Protein AF-A0A512JPA2-F1 (afdb_monomer)

Foldseek 3Di:
DDDDPDPPPPPPVVVVVVVVVVVVVVVVVVVVVVVVVVVVVVVVVVLVVCVVVPHDSVVVVVVVVLVPDDPVVSVVVVVVVLVVCVVVVNHD

Mean predicted aligned error: 10.02 Å

Radius of gyration: 28.91 Å; Cα contacts (8 Å, |Δi|>4): 13; chains: 1; bounding box: 48×40×92 Å

InterPro domains:
  IPR018753 GapR-like [MF_00797] (13-90)
  IPR046367 GapR-like, DNA-binding domain [NF010247] (12-90)
  IPR046367 GapR-like, DNA-binding domain [PF10073] (18-89)

pLDDT: mean 88.51, std 16.48, range [39.75, 98.69]

Structure (mmCIF, N/CA/C/O backbone):
data_AF-A0A512JPA2-F1
#
_entry.id   AF-A0A512JPA2-F1
#
loop_
_atom_site.group_PDB
_atom_site.id
_atom_site.type_symbol
_atom_site.label_atom_id
_atom_site.label_alt_id
_atom_site.label_comp_id
_atom_site.label_asym_id
_atom_site.label_entity_id
_atom_site.label_seq_id
_atom_site.pdbx_PDB_ins_code
_atom_site.Cartn_x
_atom_site.Ca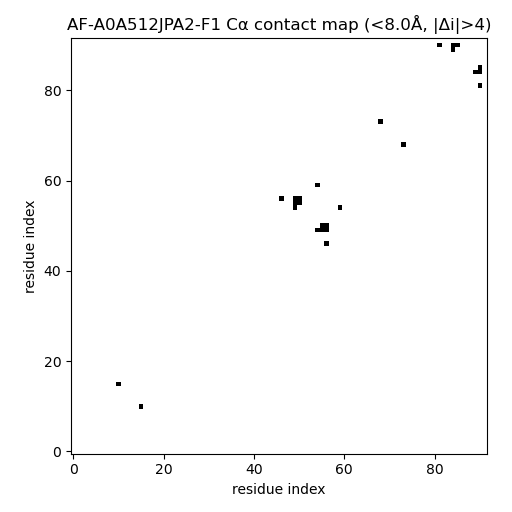rtn_y
_atom_site.Cartn_z
_atom_site.occupancy
_atom_site.B_iso_or_equiv
_atom_site.auth_seq_id
_atom_site.auth_comp_id
_atom_site.auth_asym_id
_atom_site.auth_atom_id
_atom_site.pdbx_PDB_model_num
ATOM 1 N N . MET A 1 1 ? -19.507 10.674 68.030 1.00 39.75 1 MET A N 1
ATOM 2 C CA . MET A 1 1 ? -19.845 11.987 67.441 1.00 39.75 1 MET A CA 1
ATOM 3 C C . MET A 1 1 ? -18.748 12.291 66.427 1.00 39.75 1 MET A C 1
ATOM 5 O O . MET A 1 1 ? -17.655 12.612 66.852 1.00 39.75 1 MET A O 1
ATOM 9 N N . THR A 1 2 ? -18.807 11.790 65.190 1.00 55.84 2 THR A N 1
ATOM 10 C CA . THR A 1 2 ? -19.557 12.307 64.020 1.00 55.84 2 THR A CA 1
ATOM 11 C C . THR A 1 2 ? -19.234 13.759 63.676 1.00 55.84 2 THR A C 1
ATOM 13 O O . THR A 1 2 ? -19.979 14.643 64.074 1.00 55.84 2 THR A O 1
ATOM 16 N N . THR A 1 3 ? -18.155 13.949 62.923 1.00 44.53 3 THR A N 1
ATOM 17 C CA . THR A 1 3 ? -17.979 14.838 61.756 1.00 44.53 3 THR A CA 1
ATOM 18 C C . THR A 1 3 ? -16.629 14.400 61.148 1.00 44.53 3 THR A C 1
ATOM 20 O O . THR A 1 3 ? -15.723 14.038 61.886 1.00 44.53 3 THR A O 1
ATOM 23 N N . ASP A 1 4 ? -16.424 14.237 59.849 1.00 41.19 4 ASP A N 1
ATOM 24 C CA . ASP A 1 4 ? -16.898 15.077 58.767 1.00 41.19 4 ASP A CA 1
ATOM 25 C C . ASP A 1 4 ? -16.952 14.265 57.460 1.00 41.19 4 ASP A C 1
ATOM 27 O O . ASP A 1 4 ? -15.947 13.773 56.943 1.00 41.19 4 ASP A O 1
ATOM 31 N N . THR A 1 5 ? -18.171 14.088 56.961 1.00 53.88 5 THR A N 1
ATOM 32 C CA . THR A 1 5 ? -18.463 13.661 55.597 1.00 53.88 5 THR A CA 1
ATOM 33 C C . THR A 1 5 ? -18.529 14.934 54.772 1.00 53.88 5 THR A C 1
ATOM 35 O O . THR A 1 5 ? -19.528 15.631 54.898 1.00 53.88 5 THR A O 1
ATOM 38 N N . ALA A 1 6 ? -17.521 15.220 53.940 1.00 50.00 6 ALA A N 1
ATOM 39 C CA . ALA A 1 6 ? -17.672 15.936 52.660 1.00 50.00 6 ALA A CA 1
ATOM 40 C C . ALA A 1 6 ? -16.313 16.339 52.058 1.00 50.00 6 ALA A C 1
ATOM 42 O O . ALA A 1 6 ? -16.011 17.516 51.885 1.00 50.00 6 ALA A O 1
ATOM 43 N N . ALA A 1 7 ? -15.527 15.366 51.599 1.00 52.59 7 ALA A N 1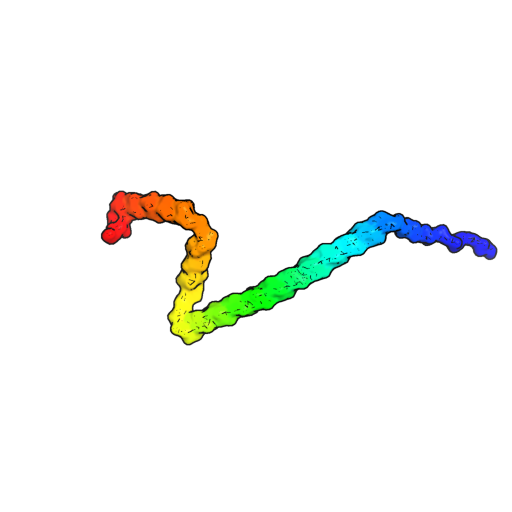
ATOM 44 C CA . ALA A 1 7 ? -14.685 15.615 50.430 1.00 52.59 7 ALA A CA 1
ATOM 45 C C . ALA A 1 7 ? -15.554 15.386 49.185 1.00 52.59 7 ALA A C 1
ATOM 47 O O . ALA A 1 7 ? -15.427 14.375 48.493 1.00 52.59 7 ALA A O 1
ATOM 48 N N . ILE A 1 8 ? -16.506 16.295 48.935 1.00 54.25 8 ILE A N 1
ATOM 49 C CA . ILE A 1 8 ? -17.161 16.361 47.628 1.00 54.25 8 ILE A CA 1
ATOM 50 C C . ILE A 1 8 ? -16.064 16.763 46.653 1.00 54.25 8 ILE A C 1
ATOM 52 O O . ILE A 1 8 ? -15.617 17.908 46.621 1.00 54.25 8 ILE A O 1
ATOM 56 N N . LYS A 1 9 ? -15.599 15.770 45.896 1.00 54.09 9 LYS A N 1
ATOM 57 C CA . LYS A 1 9 ? -14.734 15.930 44.739 1.00 54.09 9 LYS A CA 1
ATOM 58 C C . LYS A 1 9 ? -15.471 16.852 43.774 1.00 54.09 9 LYS A C 1
ATOM 60 O O . LYS A 1 9 ? -16.359 16.415 43.047 1.00 54.09 9 LYS A O 1
ATOM 65 N N . HIS A 1 10 ? -15.146 18.138 43.823 1.00 51.69 10 HIS A N 1
ATOM 66 C CA . HIS A 1 10 ? -15.559 19.092 42.814 1.00 51.69 10 HIS A CA 1
ATOM 67 C C . HIS A 1 10 ? -14.813 18.693 41.541 1.00 51.69 10 HIS A C 1
ATOM 69 O O . HIS A 1 10 ? -13.709 19.162 41.292 1.00 51.69 10 HIS A O 1
ATOM 75 N N . VAL A 1 11 ? -15.380 17.755 40.775 1.00 58.66 11 VAL A N 1
ATOM 76 C CA . VAL A 1 11 ? -14.978 17.535 39.385 1.00 58.66 11 VAL A CA 1
ATOM 77 C C . VAL A 1 11 ? -15.215 18.878 38.720 1.00 58.66 11 VAL A C 1
ATOM 79 O O . VAL A 1 11 ? -16.354 19.334 38.601 1.00 58.66 11 VAL A O 1
ATOM 82 N N . SER A 1 12 ? -14.128 19.594 38.450 1.00 55.22 12 SER A N 1
ATOM 83 C CA . SER A 1 12 ? -14.199 20.870 37.761 1.00 55.22 12 SER A CA 1
ATOM 84 C C . SER A 1 12 ? -14.870 20.594 36.415 1.00 55.22 12 SER A C 1
ATOM 86 O O . SER A 1 12 ? -14.550 19.618 35.736 1.00 55.22 12 SER A O 1
ATOM 88 N N . SER A 1 13 ? -15.865 21.393 36.037 1.00 61.53 13 SER A N 1
ATOM 89 C CA . SER A 1 13 ? -16.605 21.202 34.782 1.00 61.53 13 SER A CA 1
ATOM 90 C C . SER A 1 13 ? -15.675 21.119 33.561 1.00 61.53 13 SER A C 1
ATOM 92 O O . SER A 1 13 ? -15.998 20.438 32.594 1.00 61.53 13 SER A O 1
ATOM 94 N N . SER A 1 14 ? -14.487 21.727 33.637 1.00 63.22 14 SER A N 1
ATOM 95 C CA . SER A 1 14 ? -13.409 21.614 32.652 1.00 63.22 14 SER A CA 1
ATOM 96 C C . SER A 1 14 ? -12.808 20.209 32.519 1.00 63.22 14 SER A C 1
ATOM 98 O O . SER A 1 14 ? -12.523 19.792 31.401 1.00 63.22 14 SER A O 1
ATOM 100 N N . GLU A 1 15 ? -12.634 19.459 33.615 1.00 68.81 15 GLU A N 1
ATOM 101 C CA . GLU A 1 15 ? -12.137 18.072 33.567 1.00 68.81 15 GLU A CA 1
ATOM 102 C C . GLU A 1 15 ? -13.156 17.132 32.910 1.00 68.81 15 GLU A C 1
ATOM 104 O O . GLU A 1 15 ? -12.774 16.240 32.155 1.00 68.81 15 GLU A O 1
ATOM 109 N N . GLY A 1 16 ? -14.452 17.360 33.152 1.00 77.19 16 GLY A N 1
ATOM 110 C CA . GLY A 1 16 ? -15.532 16.624 32.489 1.00 77.19 16 GLY A CA 1
ATOM 111 C C . GLY A 1 16 ? -15.571 16.880 30.980 1.00 77.19 16 GLY A C 1
ATOM 112 O O . GLY A 1 16 ? -15.598 15.933 30.200 1.00 77.19 16 GLY A O 1
ATOM 113 N N . VAL A 1 17 ? -15.478 18.150 30.567 1.00 78.62 17 VAL A N 1
ATOM 114 C CA . VAL A 1 17 ? -15.473 18.537 29.144 1.00 78.62 17 VAL A CA 1
ATOM 115 C C . VAL A 1 17 ? -14.261 17.959 28.403 1.00 78.62 17 VAL A C 1
ATOM 117 O O . VAL A 1 17 ? -14.428 17.397 27.324 1.00 78.62 17 VAL A O 1
ATOM 120 N N . ALA A 1 18 ? -13.060 18.018 28.991 1.00 88.12 18 ALA A N 1
ATOM 121 C CA . ALA A 1 18 ? -11.857 17.445 28.380 1.00 88.12 18 ALA A CA 1
ATOM 122 C C . ALA A 1 18 ? -11.931 15.911 28.248 1.00 88.12 18 ALA A C 1
ATOM 124 O O . ALA A 1 18 ? -11.474 15.343 27.256 1.00 88.12 18 ALA A O 1
ATOM 125 N N . ALA A 1 19 ? -12.529 15.226 29.229 1.00 91.06 19 ALA A N 1
ATOM 126 C CA . ALA A 1 19 ? -12.729 13.781 29.167 1.00 91.06 19 ALA A CA 1
ATOM 127 C C . ALA A 1 19 ? -13.740 13.381 28.079 1.00 91.06 19 ALA A C 1
ATOM 129 O O . ALA A 1 19 ? -13.543 12.371 27.402 1.00 91.06 19 ALA A O 1
ATOM 130 N N . ASP A 1 20 ? -14.805 14.159 27.894 1.00 93.06 20 ASP A N 1
ATOM 131 C CA . ASP A 1 20 ? -15.820 13.882 26.876 1.00 93.06 20 ASP A CA 1
ATOM 132 C C . ASP A 1 20 ? -15.329 14.200 25.457 1.00 93.06 20 ASP A C 1
ATOM 134 O O . ASP A 1 20 ? -15.650 13.467 24.521 1.00 93.06 20 ASP A O 1
ATOM 138 N N . GLU A 1 21 ? -14.489 15.223 25.289 1.00 94.12 21 GLU A N 1
ATOM 139 C CA . GLU A 1 21 ? -13.797 15.493 24.025 1.00 94.12 21 GLU A CA 1
ATOM 140 C C . GLU A 1 21 ? -12.827 14.352 23.661 1.00 94.12 21 GLU A C 1
ATOM 142 O O . GLU A 1 21 ? -12.839 13.854 22.532 1.00 94.12 21 GLU A O 1
ATOM 147 N N . LEU A 1 22 ? -12.040 13.863 24.627 1.00 95.00 22 LEU A N 1
ATOM 148 C CA . LEU A 1 22 ? -11.136 12.730 24.414 1.00 95.00 22 LEU A CA 1
ATOM 149 C C . LEU A 1 22 ? -11.888 11.459 23.986 1.00 95.00 22 LEU A C 1
ATOM 151 O O . LEU A 1 22 ? -11.442 10.775 23.064 1.00 95.00 22 LEU A O 1
ATOM 155 N N . LYS A 1 23 ? -13.037 11.153 24.607 1.00 96.88 23 LYS A N 1
ATOM 156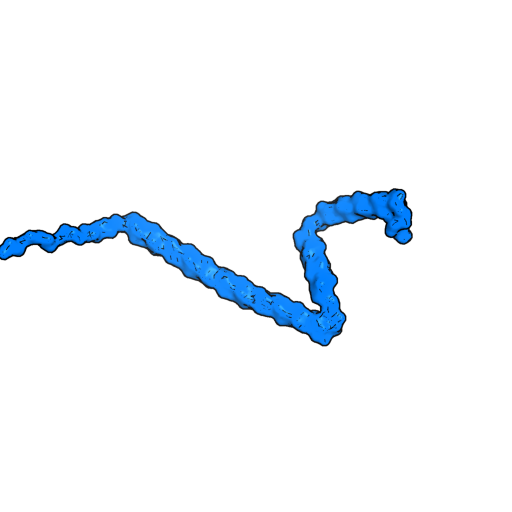 C CA . LYS A 1 23 ? -13.878 10.007 24.210 1.00 96.88 23 LYS A CA 1
ATOM 157 C C . LYS A 1 23 ? -14.324 10.110 22.753 1.00 96.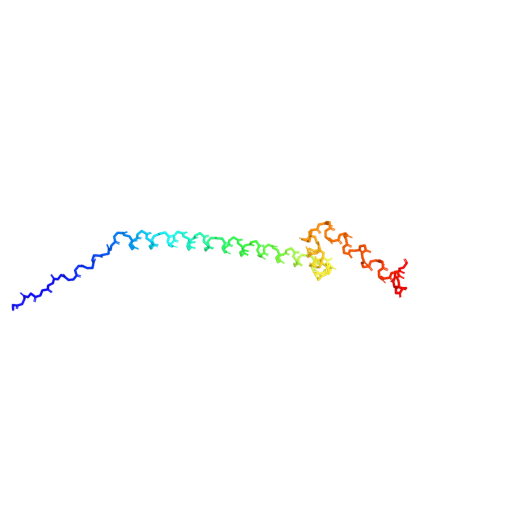88 23 LYS A C 1
ATOM 159 O O . LYS A 1 23 ? -14.200 9.135 22.023 1.00 96.88 23 LYS A O 1
ATOM 164 N N . GLN A 1 24 ? -14.762 11.289 22.305 1.00 97.75 24 GLN A N 1
ATOM 165 C CA . GLN A 1 24 ? -15.182 11.494 20.913 1.00 97.75 24 GLN A CA 1
ATOM 166 C C . GLN A 1 24 ? -14.039 11.244 19.920 1.00 97.75 24 GLN A C 1
ATOM 168 O O . GLN A 1 24 ? -14.256 10.649 18.861 1.00 97.75 24 GLN A O 1
ATOM 173 N N . PHE A 1 25 ? -12.812 11.667 20.248 1.00 98.12 25 PHE A N 1
ATOM 174 C CA . PHE A 1 25 ? -11.643 11.358 19.423 1.00 98.12 25 PHE A CA 1
ATOM 175 C C . PHE A 1 25 ? -11.340 9.857 19.386 1.00 98.12 25 PHE A C 1
ATOM 177 O O . PHE A 1 25 ? -11.081 9.332 18.303 1.00 98.12 25 PHE A O 1
ATOM 184 N N . ILE A 1 26 ? -11.400 9.168 20.531 1.00 98.31 26 ILE A N 1
ATOM 185 C CA . ILE A 1 26 ? -11.166 7.719 20.619 1.00 98.31 26 ILE A CA 1
ATOM 186 C C . ILE A 1 26 ? -12.195 6.958 19.782 1.00 98.31 26 ILE A C 1
ATOM 188 O O . ILE A 1 26 ? -11.804 6.217 18.886 1.00 98.31 26 ILE A O 1
ATOM 192 N N . GLU A 1 27 ? -13.489 7.212 19.985 1.00 98.50 27 GLU A N 1
ATOM 193 C CA . GLU A 1 27 ? -14.569 6.544 19.246 1.00 98.50 27 GLU A CA 1
ATOM 194 C C . GLU A 1 27 ? -14.450 6.764 17.729 1.00 98.50 27 GLU A C 1
ATOM 196 O O . GLU A 1 27 ? -14.721 5.871 16.921 1.00 98.50 27 GLU A O 1
ATOM 201 N N . ARG A 1 28 ? -14.021 7.963 17.311 1.00 98.50 28 ARG A N 1
ATOM 202 C CA . ARG A 1 28 ? -13.768 8.257 15.897 1.00 98.50 28 ARG A CA 1
ATOM 203 C C . ARG A 1 28 ? -12.572 7.472 15.356 1.00 98.50 28 ARG A C 1
ATOM 205 O O . ARG A 1 28 ? -12.643 7.000 14.225 1.00 98.50 28 ARG A O 1
ATOM 212 N N . ILE A 1 29 ? -11.484 7.350 16.118 1.00 98.44 29 ILE A N 1
ATOM 213 C CA . ILE A 1 29 ? -10.299 6.576 15.717 1.00 98.44 29 ILE A CA 1
ATOM 214 C C . ILE A 1 29 ? -10.632 5.086 15.632 1.00 98.44 29 ILE A C 1
ATOM 216 O O . ILE A 1 29 ? -10.253 4.451 14.654 1.00 98.44 29 ILE A O 1
ATOM 220 N N . GLU A 1 30 ? -11.364 4.538 16.602 1.00 98.50 30 GLU A N 1
ATOM 221 C CA . GLU A 1 30 ? -11.763 3.125 16.610 1.00 98.50 30 GLU A CA 1
ATOM 222 C C . GLU A 1 30 ? -12.584 2.774 15.369 1.00 98.50 30 GLU A C 1
ATOM 224 O O . GLU A 1 30 ? -12.254 1.824 14.661 1.00 98.50 30 GLU A O 1
ATOM 229 N N . ARG A 1 31 ? -13.562 3.616 15.014 1.00 98.62 31 ARG A N 1
ATOM 230 C CA . ARG A 1 31 ? -14.325 3.459 13.768 1.00 98.62 31 ARG A CA 1
ATOM 231 C C . ARG A 1 31 ? -13.433 3.484 12.523 1.00 98.62 31 ARG A C 1
ATOM 233 O O . ARG A 1 31 ? -13.602 2.667 11.624 1.00 98.62 31 ARG A O 1
ATOM 240 N N . LEU A 1 32 ? -12.471 4.408 12.464 1.00 98.69 32 LEU A N 1
ATOM 241 C CA . LEU A 1 32 ? -11.536 4.496 11.337 1.00 98.69 32 LEU A CA 1
ATOM 242 C C . LEU A 1 32 ? -10.604 3.275 11.259 1.00 98.69 32 LEU A C 1
ATOM 244 O O . LEU A 1 32 ? -10.254 2.844 10.161 1.00 98.69 32 LEU A O 1
ATOM 248 N N . GLU A 1 33 ? -10.199 2.702 12.394 1.00 98.62 33 GLU A N 1
ATOM 249 C CA . GLU A 1 33 ? -9.411 1.466 12.424 1.00 98.62 33 GLU A CA 1
ATOM 250 C C . GLU A 1 33 ? -10.240 0.252 11.975 1.00 98.62 33 GLU A C 1
ATOM 252 O O . GLU A 1 33 ? -9.718 -0.590 11.241 1.00 98.62 33 GLU A O 1
ATOM 257 N N . GLU A 1 34 ? -11.531 0.186 12.313 1.00 98.38 34 GLU A N 1
ATOM 258 C CA . GLU A 1 34 ? -12.450 -0.831 11.783 1.00 98.38 34 GLU A CA 1
ATOM 259 C C . GLU A 1 34 ? -12.608 -0.719 10.257 1.00 98.38 34 GLU A C 1
ATOM 261 O O . GLU A 1 34 ? -12.439 -1.709 9.540 1.00 98.38 34 GLU A O 1
ATOM 266 N N . GLU A 1 35 ? -12.846 0.488 9.734 1.00 98.44 35 GLU A N 1
ATOM 267 C CA . GLU A 1 35 ? -12.940 0.743 8.288 1.00 98.44 35 GLU A CA 1
ATOM 268 C C . GLU A 1 35 ? -11.639 0.363 7.561 1.00 98.44 35 GLU A C 1
ATOM 270 O O . GLU A 1 35 ? -11.646 -0.322 6.535 1.00 98.44 35 GLU A O 1
ATOM 275 N N . LYS A 1 36 ? -10.489 0.746 8.123 1.00 98.12 36 LYS A N 1
ATOM 276 C CA . LYS A 1 36 ? -9.163 0.387 7.606 1.00 98.12 36 LYS A CA 1
ATOM 277 C C . LYS A 1 36 ? -8.932 -1.122 7.629 1.00 98.12 36 LYS A C 1
ATOM 279 O O . LYS A 1 36 ? -8.300 -1.646 6.705 1.00 98.12 36 LYS A O 1
ATOM 284 N N . ALA A 1 37 ? -9.406 -1.827 8.656 1.00 98.06 37 ALA A N 1
ATOM 285 C CA . ALA A 1 37 ? -9.306 -3.279 8.746 1.00 98.06 37 ALA A CA 1
ATOM 286 C C . ALA A 1 37 ? -10.152 -3.967 7.668 1.00 98.06 37 ALA A C 1
ATOM 288 O O . ALA A 1 37 ? -9.636 -4.868 7.003 1.00 98.06 37 ALA A O 1
ATOM 289 N N . ALA A 1 38 ? -11.384 -3.500 7.439 1.00 98.38 38 ALA A N 1
ATOM 290 C CA . ALA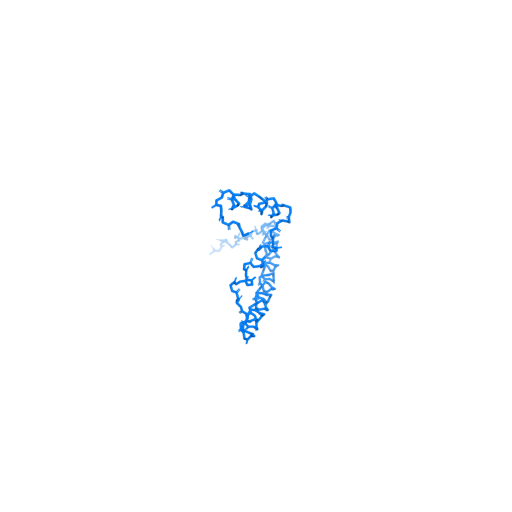 A 1 38 ? -12.253 -3.987 6.368 1.00 98.38 38 ALA A CA 1
ATOM 291 C C . ALA A 1 38 ? -11.594 -3.807 4.990 1.00 98.38 38 ALA A C 1
ATOM 293 O O . ALA A 1 38 ? -11.356 -4.787 4.287 1.00 98.38 38 ALA A O 1
ATOM 294 N N . VAL A 1 39 ? -11.141 -2.589 4.669 1.00 98.38 39 VAL A N 1
ATOM 295 C CA . VAL A 1 39 ? -10.450 -2.295 3.398 1.00 98.38 39 VAL A CA 1
ATOM 296 C C . VAL A 1 39 ? -9.169 -3.123 3.246 1.00 98.38 39 VAL A C 1
ATOM 298 O O . VAL A 1 39 ? -8.835 -3.598 2.160 1.00 98.38 39 VAL A O 1
ATOM 301 N N . SER A 1 40 ? -8.427 -3.329 4.337 1.00 98.19 40 SER A N 1
ATOM 302 C CA . SER A 1 40 ? -7.236 -4.185 4.325 1.00 98.19 40 SER A CA 1
ATOM 303 C C . SER A 1 40 ? -7.572 -5.657 4.074 1.00 98.19 40 SER A C 1
ATOM 305 O O . SER A 1 40 ? -6.746 -6.371 3.500 1.00 98.19 40 SER A O 1
ATOM 307 N N . GLY A 1 41 ? -8.745 -6.116 4.517 1.00 98.62 41 GLY A N 1
ATOM 308 C CA . GLY A 1 41 ? -9.314 -7.423 4.200 1.00 98.62 41 GLY A CA 1
ATOM 309 C C . GLY A 1 41 ? -9.574 -7.560 2.704 1.00 98.62 41 GLY A C 1
ATOM 310 O O . GLY A 1 41 ? -8.968 -8.423 2.069 1.00 98.62 41 GLY A O 1
ATOM 311 N N . ASP A 1 42 ? -10.335 -6.631 2.129 1.00 98.69 42 ASP A N 1
ATOM 312 C CA . ASP A 1 42 ? -10.671 -6.618 0.699 1.00 98.69 42 ASP A CA 1
ATOM 313 C C . ASP A 1 42 ? -9.409 -6.626 -0.183 1.00 98.69 42 ASP A C 1
ATOM 315 O O . ASP A 1 42 ? -9.280 -7.399 -1.134 1.00 98.69 42 ASP A O 1
ATOM 319 N N . ILE A 1 43 ? -8.396 -5.824 0.172 1.00 98.31 43 ILE A N 1
ATOM 320 C CA . ILE A 1 43 ? -7.110 -5.799 -0.545 1.00 98.31 43 ILE A CA 1
ATOM 321 C C . ILE A 1 43 ? -6.416 -7.172 -0.506 1.00 98.31 43 ILE A C 1
ATOM 323 O O . ILE A 1 43 ? -5.797 -7.585 -1.493 1.00 98.31 43 ILE A O 1
ATOM 327 N N . LYS A 1 44 ? -6.475 -7.889 0.625 1.00 98.25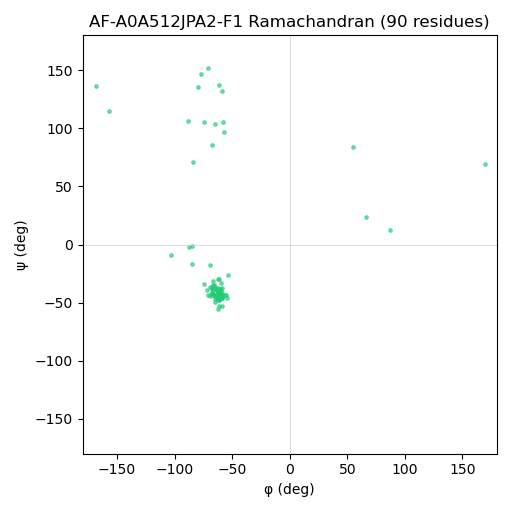 44 LYS A N 1
ATOM 328 C CA . LYS A 1 44 ? -5.886 -9.233 0.741 1.00 98.25 44 LYS A CA 1
ATOM 329 C C . LYS A 1 44 ? -6.621 -10.240 -0.137 1.00 98.25 44 LYS A C 1
ATOM 331 O O . LYS A 1 44 ? -5.946 -11.066 -0.750 1.00 98.25 44 LYS A O 1
ATOM 336 N N . GLU A 1 45 ? -7.946 -10.160 -0.222 1.00 98.56 45 GLU A N 1
ATOM 337 C CA . GLU A 1 45 ? -8.748 -11.019 -1.099 1.00 98.56 45 GLU A CA 1
ATOM 338 C C . GLU A 1 45 ? -8.376 -10.806 -2.569 1.00 98.56 45 GLU A C 1
ATOM 340 O O . GLU A 1 45 ? -8.060 -11.771 -3.262 1.00 98.56 45 GLU A O 1
ATOM 345 N N . VAL A 1 46 ? -8.232 -9.553 -3.014 1.00 98.50 46 VAL A N 1
ATOM 346 C CA . VAL A 1 46 ? -7.764 -9.238 -4.377 1.00 98.50 46 VAL A CA 1
ATOM 347 C C . VAL A 1 46 ? -6.371 -9.820 -4.650 1.00 98.50 46 VAL A C 1
ATOM 349 O O . VAL A 1 46 ? -6.118 -10.387 -5.715 1.00 98.50 46 VAL A O 1
ATOM 352 N N . PHE A 1 47 ? -5.441 -9.734 -3.692 1.00 98.50 47 PHE A N 1
ATOM 353 C CA . PHE A 1 47 ? -4.130 -10.374 -3.842 1.00 98.50 47 PHE A CA 1
ATOM 354 C C . PHE A 1 47 ? -4.207 -11.906 -3.875 1.00 98.50 47 PHE A C 1
ATOM 356 O O . PHE A 1 47 ? -3.413 -12.537 -4.580 1.00 98.50 47 PHE A O 1
ATOM 363 N N . ALA A 1 48 ? -5.133 -12.511 -3.131 1.00 98.38 48 ALA A N 1
ATOM 364 C CA . ALA A 1 48 ? -5.369 -13.949 -3.175 1.00 98.38 48 ALA A CA 1
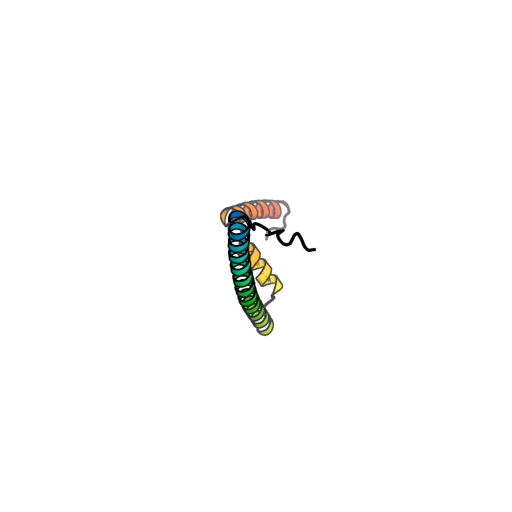ATOM 365 C C . ALA A 1 48 ? -5.945 -14.374 -4.534 1.00 98.38 48 ALA A C 1
ATOM 367 O O . ALA A 1 48 ? -5.470 -15.355 -5.108 1.00 98.38 48 ALA A O 1
ATOM 368 N N . GLU A 1 49 ? -6.878 -13.602 -5.097 1.00 98.50 49 GLU A N 1
ATOM 369 C CA . GLU A 1 49 ? -7.400 -13.822 -6.447 1.00 98.50 49 GLU A CA 1
ATOM 370 C C . GLU A 1 49 ? -6.305 -13.739 -7.511 1.00 98.50 49 GLU A C 1
ATOM 372 O O . GLU A 1 49 ? -6.202 -14.626 -8.359 1.00 98.50 49 GLU A O 1
ATOM 377 N N . LEU A 1 50 ? -5.454 -12.708 -7.455 1.00 98.44 50 LEU A N 1
ATOM 378 C CA . LEU A 1 50 ? -4.308 -12.566 -8.359 1.00 98.44 50 LEU A CA 1
ATOM 379 C C . LEU A 1 50 ? -3.424 -13.815 -8.324 1.00 98.44 50 LEU A C 1
ATOM 381 O O . LEU A 1 50 ? -3.072 -14.358 -9.373 1.00 98.44 50 LEU A O 1
ATOM 385 N N . LYS A 1 51 ? -3.119 -14.308 -7.119 1.00 97.81 51 LYS A N 1
ATOM 386 C CA . LYS A 1 51 ? -2.332 -15.529 -6.934 1.00 97.81 51 LYS A CA 1
ATOM 387 C C . LYS A 1 51 ? -3.041 -16.758 -7.508 1.00 97.81 51 LYS A C 1
ATOM 389 O O . LYS A 1 51 ? -2.400 -17.550 -8.192 1.00 97.81 51 LYS A O 1
ATOM 394 N N . GLY A 1 52 ? -4.343 -16.914 -7.260 1.00 98.31 52 GLY A N 1
ATOM 395 C CA . GLY A 1 52 ? -5.147 -18.024 -7.784 1.00 98.31 52 GLY A CA 1
ATOM 396 C C . GLY A 1 52 ? -5.231 -18.042 -9.313 1.00 98.31 52 GLY A C 1
ATOM 397 O O . GLY A 1 52 ? -5.297 -19.110 -9.914 1.00 98.31 52 GLY A O 1
ATOM 398 N N . ARG A 1 53 ? -5.151 -16.867 -9.947 1.00 98.38 53 ARG A N 1
ATOM 399 C CA . ARG A 1 53 ? -5.096 -16.701 -11.408 1.00 98.38 53 ARG A CA 1
ATOM 400 C C . ARG A 1 53 ? -3.681 -16.831 -11.993 1.00 98.38 53 ARG A C 1
ATOM 402 O O . ARG A 1 53 ? -3.525 -16.733 -13.205 1.00 98.38 53 ARG A O 1
ATOM 409 N N . GLY A 1 54 ? -2.660 -17.051 -11.161 1.00 98.06 54 GLY A N 1
ATOM 410 C CA . GLY A 1 54 ? -1.275 -17.262 -11.593 1.00 98.06 54 GLY A CA 1
ATOM 411 C C . GLY A 1 54 ? -0.436 -15.992 -11.773 1.00 98.06 54 GLY A C 1
ATOM 412 O O . GLY A 1 54 ? 0.659 -16.071 -12.324 1.00 98.06 54 GLY A O 1
ATOM 413 N N . PHE A 1 55 ? -0.899 -14.827 -11.309 1.00 98.50 55 PHE A N 1
ATOM 414 C CA . PHE A 1 55 ? -0.096 -13.601 -11.342 1.00 98.50 55 PHE A CA 1
ATOM 415 C C . PHE A 1 55 ? 0.966 -13.578 -10.234 1.00 98.50 55 PHE A C 1
ATOM 417 O O . PHE A 1 55 ? 0.732 -14.023 -9.105 1.00 98.50 55 PHE A O 1
ATOM 424 N N . ASP A 1 56 ? 2.120 -12.971 -10.526 1.00 98.00 56 ASP A N 1
ATOM 425 C CA . ASP A 1 56 ? 3.147 -12.699 -9.520 1.00 98.00 56 ASP A CA 1
ATOM 426 C C . ASP A 1 56 ? 2.727 -11.523 -8.620 1.00 98.00 56 ASP A C 1
ATOM 428 O O . ASP A 1 56 ? 2.793 -10.345 -8.984 1.00 98.00 56 ASP A O 1
ATOM 432 N N . VAL A 1 57 ? 2.324 -11.856 -7.394 1.00 97.94 57 VAL A N 1
ATOM 433 C CA . VAL A 1 57 ? 1.915 -10.888 -6.368 1.00 97.94 57 VAL A CA 1
ATOM 434 C C . VAL A 1 57 ? 3.035 -9.903 -6.005 1.00 97.94 57 VAL A C 1
ATOM 436 O O . VAL A 1 57 ? 2.745 -8.746 -5.694 1.00 97.94 57 VAL A O 1
ATOM 439 N N . LYS A 1 58 ? 4.310 -10.316 -6.032 1.00 97.25 58 LYS A N 1
ATOM 440 C CA . LYS A 1 58 ? 5.441 -9.418 -5.754 1.00 97.25 58 LYS A CA 1
ATOM 441 C C . LYS A 1 58 ? 5.599 -8.400 -6.876 1.00 97.25 58 LYS A C 1
ATOM 443 O O . LYS A 1 58 ? 5.726 -7.215 -6.581 1.00 97.25 58 LYS A O 1
ATOM 448 N N . ALA A 1 59 ? 5.515 -8.837 -8.133 1.00 98.12 59 ALA A N 1
ATOM 449 C CA . ALA A 1 59 ? 5.567 -7.935 -9.281 1.00 98.12 59 ALA A CA 1
ATOM 450 C C . ALA A 1 59 ? 4.432 -6.898 -9.229 1.00 98.12 59 ALA A C 1
ATOM 452 O O . ALA A 1 59 ? 4.680 -5.701 -9.372 1.00 98.12 59 ALA A O 1
ATOM 453 N N . VAL A 1 60 ? 3.202 -7.324 -8.917 1.00 98.00 60 VAL A N 1
ATOM 454 C CA . VAL A 1 60 ? 2.062 -6.403 -8.759 1.00 98.00 60 VAL A CA 1
ATOM 455 C C . VAL A 1 60 ? 2.295 -5.398 -7.626 1.00 98.00 60 VAL A C 1
ATOM 457 O O . VAL A 1 60 ? 2.013 -4.213 -7.795 1.00 98.00 60 VAL A O 1
ATOM 460 N N . ARG A 1 61 ? 2.853 -5.820 -6.482 1.00 97.25 61 ARG A N 1
ATOM 461 C CA . ARG A 1 61 ? 3.210 -4.895 -5.388 1.00 97.25 61 ARG A CA 1
ATOM 462 C C . ARG A 1 61 ? 4.242 -3.858 -5.826 1.00 97.25 61 ARG A C 1
ATOM 464 O O . ARG A 1 61 ? 4.074 -2.685 -5.495 1.00 97.25 61 ARG A O 1
ATOM 471 N N . SER A 1 62 ? 5.254 -4.264 -6.591 1.00 96.69 62 SER A N 1
ATOM 472 C CA . SER A 1 62 ? 6.233 -3.340 -7.172 1.00 96.69 62 SER A CA 1
ATOM 473 C C . SER A 1 62 ? 5.564 -2.336 -8.110 1.00 96.69 62 SER A C 1
ATOM 475 O O . SER A 1 62 ? 5.809 -1.139 -7.993 1.00 96.69 62 SER A O 1
ATOM 477 N N . ILE A 1 63 ? 4.645 -2.789 -8.971 1.00 96.00 63 ILE A N 1
ATOM 478 C CA . ILE A 1 63 ? 3.871 -1.906 -9.858 1.00 96.00 63 ILE A CA 1
ATOM 479 C C . ILE A 1 63 ? 3.046 -0.904 -9.043 1.00 96.00 63 ILE A C 1
ATOM 481 O O . ILE A 1 63 ? 3.059 0.286 -9.347 1.00 96.00 63 ILE A O 1
ATOM 485 N N . LEU A 1 64 ? 2.352 -1.341 -7.988 1.00 96.62 64 LEU A N 1
ATOM 486 C CA . LEU A 1 64 ? 1.590 -0.435 -7.123 1.00 96.62 64 LEU A CA 1
ATOM 487 C C . LEU A 1 64 ? 2.490 0.597 -6.434 1.00 96.62 64 LEU A C 1
ATOM 489 O O . LEU A 1 64 ? 2.090 1.751 -6.315 1.00 96.62 64 LEU A O 1
ATOM 493 N N . ALA A 1 65 ? 3.692 0.209 -6.001 1.00 94.75 65 ALA A N 1
ATOM 494 C CA . ALA A 1 65 ? 4.659 1.136 -5.420 1.00 94.75 65 ALA A CA 1
ATOM 495 C C . ALA A 1 65 ? 5.125 2.180 -6.446 1.00 94.75 65 ALA A C 1
ATOM 497 O O . ALA A 1 65 ? 5.098 3.369 -6.146 1.00 94.75 65 ALA A O 1
ATOM 498 N N . ILE A 1 66 ? 5.455 1.754 -7.670 1.00 92.19 66 ILE A N 1
ATOM 499 C CA . ILE A 1 66 ? 5.820 2.650 -8.779 1.00 92.19 66 ILE A CA 1
ATOM 500 C C . ILE A 1 66 ? 4.676 3.620 -9.092 1.00 92.19 66 ILE A C 1
ATOM 502 O O . ILE A 1 66 ? 4.902 4.808 -9.284 1.00 92.19 66 ILE A O 1
ATOM 506 N N . ARG A 1 67 ? 3.430 3.136 -9.108 1.00 93.44 67 ARG A N 1
ATOM 507 C CA . ARG A 1 67 ? 2.242 3.952 -9.409 1.00 93.44 67 ARG A CA 1
ATOM 508 C C . ARG A 1 67 ? 1.891 4.976 -8.328 1.00 93.44 67 ARG A C 1
ATOM 510 O O . ARG A 1 67 ? 1.106 5.872 -8.609 1.00 93.44 67 ARG A O 1
ATOM 517 N N . LYS A 1 68 ? 2.416 4.821 -7.110 1.00 94.50 68 LYS A N 1
ATOM 518 C CA . LYS A 1 68 ? 2.247 5.789 -6.015 1.00 94.50 68 LYS A CA 1
ATOM 519 C C . LYS A 1 68 ? 3.272 6.921 -6.055 1.00 94.50 68 LYS A C 1
ATOM 521 O O . LYS A 1 68 ? 3.078 7.907 -5.354 1.00 94.50 68 LYS A O 1
ATOM 526 N N . GLN A 1 69 ? 4.364 6.755 -6.797 1.00 91.31 69 GLN A N 1
ATOM 527 C CA . GLN A 1 69 ? 5.375 7.797 -6.944 1.00 91.31 69 GLN A CA 1
ATOM 528 C C . GLN A 1 69 ? 4.832 8.940 -7.799 1.00 91.31 69 GLN A C 1
ATOM 530 O O . GLN A 1 69 ? 3.985 8.721 -8.669 1.00 91.31 69 GLN A O 1
ATOM 535 N N . ASP A 1 70 ? 5.348 10.145 -7.563 1.00 93.81 70 ASP A N 1
ATOM 536 C CA . ASP A 1 70 ? 5.073 11.276 -8.434 1.00 93.81 70 ASP A CA 1
ATOM 537 C C . ASP A 1 70 ? 5.586 10.995 -9.858 1.00 93.81 70 ASP A C 1
ATOM 539 O O . ASP A 1 70 ? 6.657 10.411 -10.061 1.00 93.81 70 ASP A O 1
ATOM 543 N N . HIS A 1 71 ? 4.778 11.362 -10.855 1.00 90.81 71 HIS A N 1
ATOM 544 C CA . HIS A 1 71 ? 5.060 11.026 -12.244 1.00 90.81 71 HIS A CA 1
ATOM 545 C C . HIS A 1 71 ? 6.291 11.764 -12.776 1.00 90.81 71 HIS A C 1
ATOM 547 O O . HIS A 1 71 ? 7.084 11.152 -13.491 1.00 90.81 71 HIS A O 1
ATOM 553 N N . SER A 1 72 ? 6.451 13.056 -12.468 1.00 92.44 72 SER A N 1
ATOM 554 C CA . SER A 1 72 ? 7.581 13.830 -12.987 1.00 92.44 72 SER A CA 1
ATOM 555 C C . SER A 1 72 ? 8.880 13.384 -12.325 1.00 92.44 72 SER A C 1
ATOM 557 O O . SER A 1 72 ? 9.845 13.115 -13.039 1.00 92.44 72 SER A O 1
ATOM 559 N N . GLU A 1 73 ? 8.876 13.172 -11.005 1.00 92.81 73 GLU A N 1
ATOM 560 C CA . GLU A 1 73 ? 10.040 12.640 -10.286 1.00 92.81 73 GLU A CA 1
ATOM 561 C C . GLU A 1 73 ? 10.454 11.256 -10.803 1.00 92.81 73 GLU A C 1
ATOM 563 O O . GLU A 1 73 ? 11.643 10.945 -10.913 1.00 92.81 73 GLU A O 1
ATOM 568 N N . ARG A 1 74 ? 9.478 10.394 -11.121 1.00 92.25 74 ARG A N 1
ATOM 569 C CA . ARG A 1 74 ? 9.754 9.075 -11.697 1.00 92.25 74 ARG A CA 1
ATOM 570 C C . ARG A 1 74 ? 10.395 9.203 -13.076 1.00 92.25 74 ARG A C 1
ATOM 572 O O . ARG A 1 74 ? 11.415 8.564 -13.307 1.00 92.25 74 ARG A O 1
ATOM 579 N N . THR A 1 75 ? 9.822 10.010 -13.967 1.00 92.62 75 THR A N 1
ATOM 580 C CA . THR A 1 75 ? 10.339 10.183 -15.331 1.00 92.62 75 THR A CA 1
ATOM 581 C C . THR A 1 75 ? 11.741 10.790 -15.337 1.00 92.62 75 THR A C 1
ATOM 583 O O . THR A 1 75 ? 12.593 10.333 -16.092 1.00 92.62 75 THR A O 1
ATOM 586 N N . GLU A 1 76 ? 12.016 11.766 -14.469 1.00 94.12 76 GLU A N 1
ATOM 587 C CA . GLU A 1 76 ? 13.362 12.330 -14.319 1.00 94.12 76 GLU A CA 1
ATOM 588 C C . GLU A 1 76 ? 14.367 11.261 -13.866 1.00 94.12 76 GLU A C 1
ATOM 590 O O . GLU A 1 76 ? 15.433 11.099 -14.464 1.00 94.12 76 GLU A O 1
ATOM 595 N N . ARG A 1 77 ? 14.004 10.467 -12.852 1.00 92.62 77 ARG A N 1
ATOM 596 C CA . ARG A 1 77 ? 14.845 9.372 -12.355 1.00 92.62 77 ARG A CA 1
ATOM 597 C C . ARG A 1 77 ? 15.090 8.300 -13.417 1.00 92.62 77 ARG A C 1
ATOM 599 O O . ARG A 1 77 ? 16.207 7.799 -13.515 1.00 92.62 77 ARG A O 1
ATOM 606 N N . GLU A 1 78 ? 14.064 7.941 -14.185 1.00 93.88 78 GLU A N 1
ATOM 607 C CA . GLU A 1 78 ? 14.158 6.974 -15.284 1.00 93.88 78 GLU A CA 1
ATOM 608 C C . GLU A 1 78 ? 15.098 7.480 -16.384 1.00 93.88 78 GLU A C 1
ATOM 610 O O . GLU A 1 78 ? 15.965 6.724 -16.811 1.00 93.88 78 GLU A O 1
ATOM 615 N N . ALA A 1 79 ? 15.020 8.762 -16.758 1.00 95.62 79 ALA A N 1
ATOM 616 C CA . ALA A 1 79 ? 15.916 9.359 -17.750 1.00 95.62 79 ALA A CA 1
ATOM 617 C C . ALA A 1 79 ? 17.389 9.347 -17.299 1.00 95.62 79 ALA A C 1
ATOM 619 O O . ALA A 1 79 ? 18.283 9.011 -18.076 1.00 95.62 79 ALA A O 1
ATOM 620 N N . ILE A 1 80 ? 17.653 9.672 -16.028 1.00 96.38 80 ILE A N 1
ATOM 621 C CA . ILE A 1 80 ? 19.009 9.614 -15.456 1.00 96.38 80 ILE A CA 1
ATOM 622 C C . ILE A 1 80 ? 19.520 8.169 -15.416 1.00 96.38 80 ILE A C 1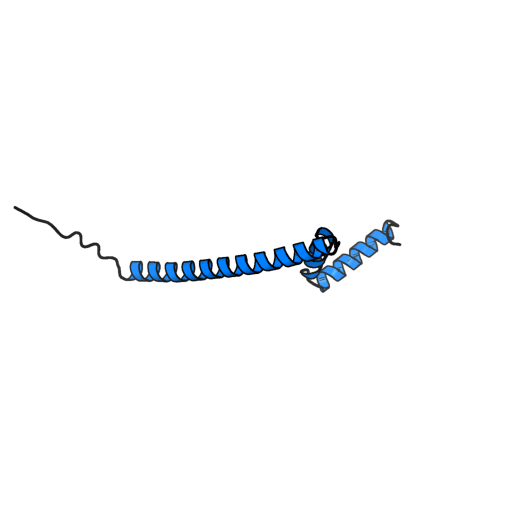
ATOM 624 O O . ILE A 1 80 ? 20.671 7.901 -15.764 1.00 96.38 80 ILE A O 1
ATOM 628 N N . LEU A 1 81 ? 18.675 7.230 -14.987 1.00 96.00 81 LEU A N 1
ATOM 629 C C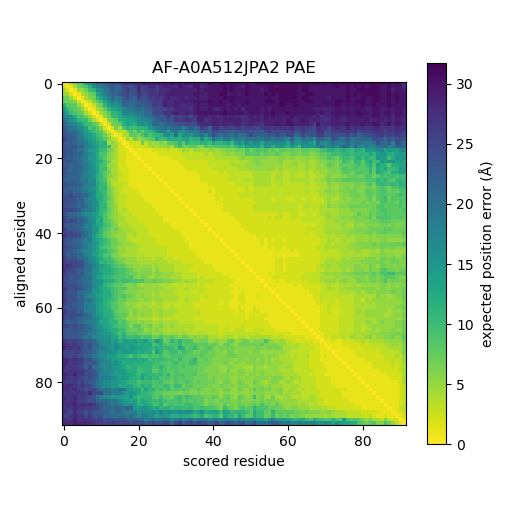A . LEU A 1 81 ? 19.033 5.818 -14.932 1.00 96.00 81 LEU A CA 1
ATOM 630 C C . LEU A 1 81 ? 19.355 5.276 -16.327 1.00 96.00 81 LEU A C 1
ATOM 632 O O . LEU A 1 81 ? 20.363 4.596 -16.490 1.00 96.00 81 LEU A O 1
ATOM 636 N N . GLU A 1 82 ? 18.530 5.594 -17.322 1.00 96.44 82 GLU A N 1
ATOM 637 C CA . GLU A 1 82 ? 18.747 5.197 -18.711 1.00 96.44 82 GLU A CA 1
ATOM 638 C C . GLU A 1 82 ? 20.081 5.729 -19.244 1.00 96.44 82 GLU A C 1
ATOM 640 O O . GLU A 1 82 ? 20.867 4.951 -19.785 1.00 96.44 82 GLU A O 1
ATOM 645 N N . LEU A 1 83 ? 20.394 7.007 -19.000 1.00 96.38 83 LEU A N 1
ATOM 646 C CA . LEU A 1 83 ? 21.685 7.601 -19.356 1.00 96.38 83 LEU A CA 1
ATOM 647 C C . LEU A 1 83 ? 22.864 6.814 -18.760 1.00 96.38 83 LEU A C 1
ATOM 649 O O . LEU A 1 83 ? 23.856 6.549 -19.442 1.00 96.38 83 LEU A O 1
ATOM 653 N N . TYR A 1 84 ? 22.768 6.412 -17.492 1.00 97.56 84 TYR A N 1
ATOM 654 C CA . TYR A 1 84 ? 23.823 5.633 -16.842 1.00 97.56 84 TYR A CA 1
ATOM 655 C C . TYR A 1 84 ? 23.901 4.198 -17.361 1.00 97.56 84 TYR A C 1
ATOM 657 O O . TYR A 1 84 ? 24.999 3.691 -17.576 1.00 97.56 84 TYR A O 1
ATOM 665 N N . LEU A 1 85 ? 22.767 3.546 -17.617 1.00 97.44 85 LEU A N 1
ATOM 666 C CA . LEU A 1 85 ? 22.746 2.207 -18.206 1.00 97.44 85 LEU A CA 1
ATOM 667 C C . LEU A 1 85 ? 23.349 2.204 -19.614 1.00 97.44 85 LEU A C 1
ATOM 669 O O . LEU A 1 85 ? 24.107 1.292 -19.939 1.00 97.44 85 LEU A O 1
ATOM 673 N N . GLN A 1 86 ? 23.084 3.234 -20.420 1.00 96.25 86 GLN A N 1
ATOM 674 C CA . GLN A 1 86 ? 23.720 3.423 -21.726 1.00 96.25 86 GLN A CA 1
ATOM 675 C C . GLN A 1 86 ? 25.239 3.579 -21.590 1.00 96.25 86 GLN A C 1
ATOM 677 O O . GLN A 1 86 ? 25.990 2.880 -22.268 1.00 96.25 86 GLN A O 1
ATOM 682 N N . ALA A 1 87 ? 25.706 4.427 -20.668 1.00 96.25 87 ALA A N 1
ATOM 683 C CA . ALA A 1 87 ? 27.136 4.614 -20.414 1.00 96.25 87 ALA A CA 1
ATOM 684 C C . ALA A 1 87 ? 27.842 3.327 -19.941 1.00 96.25 87 ALA A C 1
ATOM 686 O O . ALA A 1 87 ? 29.025 3.132 -20.216 1.00 96.25 87 ALA A O 1
ATOM 687 N N . LEU A 1 88 ? 27.116 2.442 -19.252 1.00 97.31 88 LEU A N 1
ATOM 688 C CA . LEU A 1 88 ? 27.610 1.145 -18.786 1.00 97.31 88 LEU A CA 1
ATOM 689 C C . LEU A 1 88 ? 27.452 0.013 -19.819 1.00 97.31 88 LEU A C 1
ATOM 691 O O . LEU A 1 88 ? 27.855 -1.114 -19.534 1.00 97.31 88 LEU A O 1
ATOM 695 N N . GLY A 1 89 ? 26.863 0.271 -20.994 1.00 94.81 89 GLY A N 1
ATOM 696 C CA . GLY A 1 89 ? 26.572 -0.764 -21.995 1.00 94.81 89 GLY A CA 1
ATOM 697 C C . GLY A 1 89 ? 25.521 -1.787 -21.539 1.00 94.81 89 GLY A C 1
ATOM 698 O O . GLY A 1 89 ? 25.520 -2.924 -22.001 1.00 94.81 89 GLY A O 1
ATOM 699 N N . MET A 1 90 ? 24.662 -1.398 -20.594 1.00 94.25 90 MET A N 1
ATOM 700 C CA . MET A 1 90 ? 23.594 -2.220 -20.014 1.00 94.25 90 MET A CA 1
ATOM 701 C C . MET A 1 90 ? 22.202 -1.876 -20.561 1.00 94.25 90 MET A C 1
ATOM 703 O O . MET A 1 90 ? 21.240 -2.582 -20.259 1.00 94.25 90 MET A O 1
ATOM 707 N N . ALA A 1 91 ? 22.077 -0.789 -21.325 1.00 80.75 91 ALA A N 1
ATOM 708 C CA . ALA A 1 91 ? 20.878 -0.495 -22.103 1.00 80.75 91 ALA A CA 1
ATOM 709 C C . ALA A 1 91 ? 20.892 -1.325 -23.400 1.00 80.75 91 ALA A C 1
ATOM 711 O O . ALA A 1 91 ? 21.944 -1.450 -24.030 1.00 80.75 91 ALA A O 1
ATOM 712 N N . ALA A 1 92 ? 19.747 -1.919 -23.747 1.00 63.06 92 ALA A N 1
ATOM 713 C CA . ALA A 1 92 ? 19.566 -2.715 -24.963 1.00 63.06 92 ALA A CA 1
ATOM 714 C C . ALA A 1 92 ? 19.378 -1.834 -26.204 1.00 63.06 92 ALA A C 1
ATOM 716 O O . ALA A 1 92 ? 18.733 -0.770 -26.068 1.00 63.06 92 ALA A O 1
#

Secondary structure (DSSP, 8-state):
------------HHHHHHHHHHHHHHHHHHHHHHHHHHHHHHHHHHHHHHHHTT--HHHHHHHHHHHHS-HHHHHHHHHHHHHHHHHTT---

Sequence (92 aa):
MTTDTAAIKHVSSSEGVAADELKQFIERIERLEEEKAAVSGDIKEVFAELKGRGFDVKAVRSILAIRKQDHSERTEREAILELYLQALGMAA

Solvent-accessible surface area (backbone atoms only — not comparable to full-atom values): 5494 Å² total; per-residue (Å²): 138,93,82,83,92,74,87,73,78,74,74,50,71,65,60,55,52,55,53,53,52,51,48,54,54,49,58,53,48,53,53,51,52,51,52,51,49,51,55,53,47,54,54,48,51,54,51,50,50,40,47,76,73,70,46,61,62,67,60,53,51,51,50,54,55,61,70,69,48,59,66,66,64,48,52,54,51,49,55,55,48,50,54,51,29,47,76,68,70,69,52,133

Organism: NCBI:txid1010610